Protein AF-A0A7V0RL57-F1 (afdb_monomer)

Foldseek 3Di:
DVLVVQQPDPPNRPDADPPDDDQDCVPPDPVRSVVVVVVVVVVVPD

Radius of gyration: 13.96 Å; Cα contacts (8 Å, |Δi|>4): 13; chain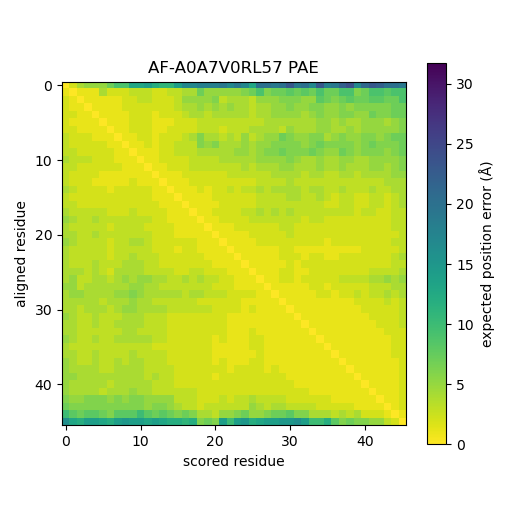s: 1; bounding box: 38×18×30 Å

Mean predicted aligned error: 3.23 Å

Solvent-accessible surface area (backbone atoms only — not comparable to full-atom values): 3075 Å² total; per-residue (Å²): 114,69,68,68,56,41,48,66,40,94,69,88,40,64,67,82,58,96,86,57,80,89,82,85,48,90,91,45,54,72,69,57,42,51,55,5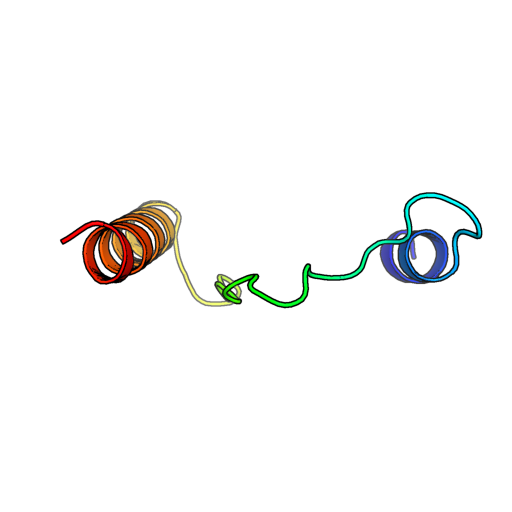1,53,51,53,54,52,50,72,72,77,110

Secondary structure (DSSP, 8-state):
-HHHHHHT-SSS-S---TTPPP---TT--HHHHHHHHHHHHHHHH-

Structure (mmCIF, N/CA/C/O backbone):
data_AF-A0A7V0RL57-F1
#
_entry.id   AF-A0A7V0RL57-F1
#
loop_
_atom_site.group_PDB
_atom_site.id
_atom_site.type_symbol
_atom_site.label_atom_id
_atom_site.label_alt_id
_atom_site.label_comp_id
_atom_site.label_asym_id
_atom_site.label_entity_id
_atom_site.label_seq_id
_atom_site.pdbx_PDB_ins_code
_atom_site.Cartn_x
_atom_site.Cartn_y
_atom_site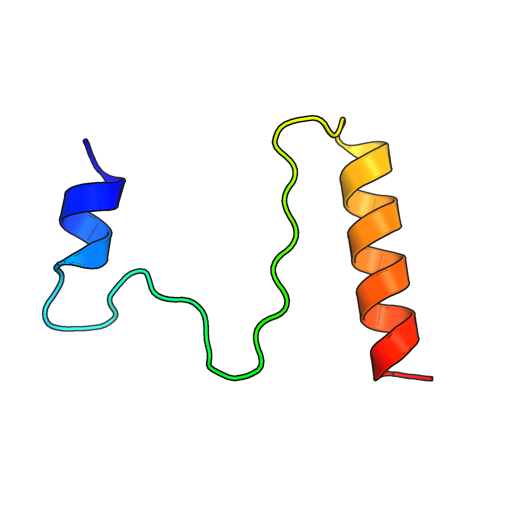.Cartn_z
_atom_site.occupancy
_atom_site.B_iso_or_equiv
_atom_site.auth_seq_id
_atom_site.auth_comp_id
_atom_site.auth_asym_id
_atom_site.auth_atom_id
_atom_site.pdbx_PDB_model_nu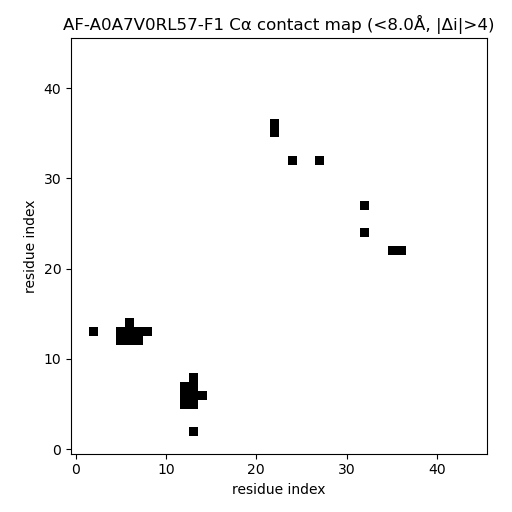m
ATOM 1 N N . ALA A 1 1 ? 19.647 3.881 -4.500 1.00 85.56 1 ALA A N 1
ATOM 2 C CA . ALA A 1 1 ? 18.665 3.287 -3.565 1.00 85.56 1 ALA A CA 1
ATOM 3 C C . ALA A 1 1 ? 18.030 2.059 -4.211 1.00 85.56 1 ALA A C 1
ATOM 5 O O . ALA A 1 1 ? 17.951 2.024 -5.436 1.00 85.56 1 ALA A O 1
ATOM 6 N N . ARG A 1 2 ? 17.608 1.067 -3.416 1.00 93.25 2 ARG A N 1
ATOM 7 C CA . ARG A 1 2 ? 17.079 -0.223 -3.894 1.00 93.25 2 ARG A CA 1
ATOM 8 C C . ARG A 1 2 ? 15.899 -0.071 -4.861 1.00 93.25 2 ARG A C 1
ATOM 10 O O . ARG A 1 2 ? 15.948 -0.641 -5.939 1.00 93.25 2 ARG A O 1
ATOM 17 N N . ASP A 1 3 ? 14.905 0.751 -4.537 1.00 91.81 3 ASP A N 1
ATOM 18 C CA . ASP A 1 3 ? 13.680 0.848 -5.347 1.00 91.81 3 ASP A CA 1
ATOM 19 C C . ASP A 1 3 ? 13.934 1.310 -6.785 1.00 91.81 3 ASP A C 1
ATOM 21 O O . ASP A 1 3 ? 13.267 0.865 -7.712 1.00 91.81 3 ASP A O 1
ATOM 25 N N . ALA A 1 4 ? 14.917 2.192 -6.990 1.00 93.88 4 ALA A N 1
ATOM 26 C CA . ALA A 1 4 ? 15.294 2.638 -8.328 1.00 93.88 4 ALA A CA 1
ATOM 27 C C . ALA A 1 4 ? 15.876 1.490 -9.167 1.00 93.88 4 ALA A C 1
ATOM 29 O O . ALA A 1 4 ? 15.587 1.405 -10.355 1.00 93.88 4 ALA A O 1
ATOM 30 N N . LEU A 1 5 ? 16.652 0.605 -8.534 1.00 94.88 5 LEU A N 1
ATOM 31 C CA . LEU A 1 5 ? 17.206 -0.589 -9.170 1.00 94.88 5 LEU A CA 1
ATOM 32 C C . LEU A 1 5 ? 16.125 -1.655 -9.392 1.00 94.88 5 LEU A C 1
ATOM 34 O O . LEU A 1 5 ? 16.124 -2.320 -10.421 1.00 94.88 5 LEU A O 1
ATOM 38 N N . ASP A 1 6 ? 15.188 -1.809 -8.454 1.00 96.31 6 ASP A N 1
ATOM 39 C CA . ASP A 1 6 ? 14.109 -2.799 -8.550 1.00 96.31 6 ASP A CA 1
ATOM 40 C C . ASP A 1 6 ? 13.096 -2.431 -9.649 1.00 96.31 6 ASP A C 1
ATOM 42 O O . ASP A 1 6 ? 12.610 -3.312 -10.361 1.00 96.31 6 ASP A O 1
ATOM 46 N N . ARG A 1 7 ? 12.835 -1.133 -9.860 1.00 96.06 7 ARG A N 1
ATOM 47 C CA . ARG A 1 7 ? 11.998 -0.637 -10.968 1.00 96.06 7 ARG A CA 1
ATOM 48 C C . ARG A 1 7 ? 12.608 -0.870 -12.354 1.00 96.06 7 ARG A C 1
ATOM 50 O O . ARG A 1 7 ? 11.855 -0.985 -13.313 1.00 96.06 7 ARG A O 1
ATOM 57 N N . SER A 1 8 ? 13.936 -0.935 -12.481 1.00 95.88 8 SER A N 1
ATOM 58 C CA . SER A 1 8 ? 14.627 -1.062 -13.776 1.00 95.88 8 SER A CA 1
ATOM 59 C C . SER A 1 8 ? 15.013 -2.498 -14.159 1.00 95.88 8 SER A C 1
ATOM 61 O O . SER A 1 8 ? 15.715 -2.695 -15.153 1.00 95.88 8 SER A O 1
ATOM 63 N N . ARG A 1 9 ? 14.588 -3.517 -13.395 1.00 96.31 9 ARG A N 1
ATOM 64 C CA . ARG A 1 9 ? 14.903 -4.926 -13.692 1.00 96.31 9 ARG A CA 1
ATOM 65 C C . ARG A 1 9 ? 14.249 -5.382 -15.001 1.00 96.31 9 ARG A C 1
ATOM 67 O O . ARG A 1 9 ? 13.076 -5.126 -15.235 1.00 96.31 9 ARG A O 1
ATOM 74 N N . ALA A 1 10 ? 14.995 -6.128 -15.820 1.00 96.75 10 ALA A N 1
ATOM 75 C CA . ALA A 1 10 ? 14.496 -6.666 -17.091 1.00 96.75 10 ALA A CA 1
ATOM 76 C C . ALA A 1 10 ? 13.445 -7.781 -16.918 1.00 96.75 10 ALA A C 1
ATOM 78 O O . ALA A 1 10 ? 12.595 -7.972 -17.781 1.00 96.75 10 ALA A O 1
ATOM 79 N N . VAL A 1 11 ? 13.502 -8.519 -15.806 1.00 96.44 11 VAL A N 1
ATOM 80 C CA . VAL A 1 11 ? 12.560 -9.590 -15.455 1.00 96.44 11 VAL A CA 1
ATOM 81 C C . VAL A 1 11 ? 11.974 -9.280 -14.082 1.00 96.44 11 VAL A C 1
ATOM 83 O O . VAL A 1 11 ? 12.722 -8.944 -13.162 1.00 96.44 11 VAL A O 1
ATOM 86 N N . SER A 1 12 ? 10.650 -9.397 -13.953 1.00 94.88 12 SER A N 1
ATOM 87 C CA . SER A 1 12 ? 9.885 -9.099 -12.731 1.00 94.88 12 SER A CA 1
ATOM 88 C C . SER A 1 12 ? 10.223 -7.728 -12.107 1.00 94.88 12 SER A C 1
ATOM 90 O O . SER A 1 12 ? 10.718 -7.678 -10.975 1.00 94.88 12 SER A O 1
ATOM 92 N N . PRO A 1 13 ? 10.006 -6.612 -12.835 1.00 97.25 13 PRO A N 1
ATOM 93 C CA . PRO A 1 13 ? 10.249 -5.269 -12.313 1.00 97.25 13 PRO A CA 1
ATOM 94 C C . PRO A 1 13 ? 9.282 -4.912 -11.180 1.00 97.25 13 PRO A C 1
ATOM 96 O O . PRO A 1 13 ? 8.169 -5.432 -11.098 1.00 97.25 13 PRO A O 1
ATOM 99 N N . LEU A 1 14 ? 9.687 -3.968 -10.328 1.00 96.44 14 LEU A N 1
ATOM 100 C CA . LEU A 1 14 ? 8.809 -3.374 -9.320 1.00 96.44 14 LEU A CA 1
ATOM 101 C C . LEU A 1 14 ? 7.796 -2.429 -9.987 1.00 96.44 14 LEU A C 1
ATOM 103 O O . LEU A 1 14 ? 8.046 -1.232 -10.125 1.00 96.44 14 LEU A O 1
ATOM 107 N N . VAL A 1 15 ? 6.655 -2.969 -10.405 1.00 95.75 15 VAL A N 1
ATOM 108 C CA . VAL A 1 15 ? 5.536 -2.225 -10.997 1.00 95.75 15 VAL A CA 1
ATOM 109 C C . VAL A 1 15 ? 4.214 -2.774 -10.443 1.00 95.75 15 VAL A C 1
ATOM 111 O O . VAL A 1 15 ? 4.103 -3.988 -10.263 1.00 95.75 15 VAL A O 1
ATOM 114 N N . PRO A 1 16 ? 3.218 -1.926 -10.128 1.00 96.31 16 PRO A N 1
ATOM 115 C CA . PRO A 1 16 ? 1.886 -2.410 -9.778 1.00 96.31 16 PRO A CA 1
ATOM 116 C C . PRO A 1 16 ? 1.242 -3.155 -10.958 1.00 96.31 16 PRO A C 1
ATOM 118 O O . PRO A 1 16 ? 1.478 -2.819 -12.119 1.00 96.31 16 PRO A O 1
ATOM 121 N N . ALA A 1 17 ? 0.414 -4.159 -10.658 1.00 96.81 17 ALA A N 1
ATOM 122 C CA . ALA A 1 17 ? -0.428 -4.803 -11.663 1.00 96.81 17 ALA A CA 1
ATOM 123 C C . ALA A 1 17 ? -1.488 -3.824 -12.198 1.00 96.81 17 ALA A C 1
ATOM 125 O O . ALA A 1 17 ? -1.762 -2.790 -11.589 1.00 96.81 17 ALA A O 1
ATOM 126 N N . GLN A 1 18 ? -2.096 -4.146 -13.339 1.00 96.56 18 GLN A N 1
ATOM 127 C CA . GLN A 1 18 ? -3.042 -3.246 -14.005 1.00 96.56 18 GLN A CA 1
ATOM 128 C C . GLN A 1 18 ? -4.336 -3.019 -13.206 1.00 96.56 18 GLN A C 1
ATOM 130 O O . GLN A 1 18 ? -4.935 -1.951 -13.292 1.00 96.56 18 GLN A O 1
ATOM 135 N N . ASP A 1 19 ? -4.739 -4.008 -12.419 1.00 94.56 19 ASP A N 1
ATOM 136 C CA . ASP A 1 19 ? -5.890 -4.015 -11.518 1.00 94.56 19 ASP A CA 1
ATOM 137 C C . ASP A 1 19 ? -5.488 -3.815 -10.046 1.00 94.56 19 ASP A C 1
ATOM 139 O O . ASP A 1 19 ? -6.316 -3.930 -9.143 1.00 94.56 19 ASP A O 1
ATOM 143 N N . ALA A 1 20 ? -4.214 -3.510 -9.781 1.00 96.06 20 ALA A N 1
ATOM 144 C CA . ALA A 1 20 ? -3.748 -3.302 -8.422 1.00 96.06 20 ALA A CA 1
ATOM 145 C C . ALA A 1 20 ? -4.336 -2.016 -7.839 1.00 96.06 20 ALA A C 1
ATOM 147 O O . ALA A 1 20 ? -4.247 -0.933 -8.421 1.00 96.06 20 ALA A O 1
ATOM 148 N N . HIS A 1 21 ? -4.853 -2.121 -6.620 1.00 95.25 21 HIS A N 1
ATOM 149 C CA . HIS A 1 21 ? -5.242 -0.956 -5.850 1.00 95.25 21 HIS A CA 1
ATOM 150 C C . HIS A 1 21 ? -4.054 -0.418 -5.049 1.00 95.25 21 HIS A C 1
ATOM 152 O O . HIS A 1 21 ? -3.400 -1.158 -4.311 1.00 95.25 21 HIS A O 1
ATOM 158 N N . LEU A 1 22 ? -3.789 0.885 -5.160 1.00 95.81 22 LEU A N 1
ATOM 159 C CA . LEU A 1 22 ? -2.752 1.544 -4.373 1.00 95.81 22 LEU A CA 1
ATOM 160 C C . LEU A 1 22 ? -3.261 1.825 -2.954 1.00 95.81 22 LEU A C 1
ATOM 162 O O . LEU A 1 22 ? -4.187 2.612 -2.767 1.00 95.81 22 LEU A O 1
ATOM 166 N N . LEU A 1 23 ? -2.616 1.216 -1.959 1.00 97.19 23 LEU A N 1
ATOM 167 C CA . LEU A 1 23 ? -2.797 1.545 -0.549 1.00 97.19 23 LEU A CA 1
ATOM 168 C C . LEU A 1 23 ? -1.579 2.334 -0.062 1.00 97.19 23 LEU A C 1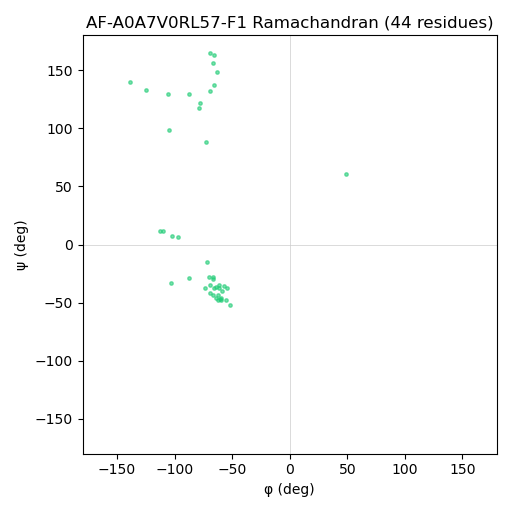
ATOM 170 O O . LEU A 1 23 ? -0.544 1.749 0.250 1.00 97.19 23 LEU A O 1
ATOM 174 N N . ASP A 1 24 ? -1.702 3.659 -0.015 1.00 97.12 24 ASP A N 1
ATOM 175 C CA . ASP A 1 24 ? -0.677 4.521 0.574 1.00 97.12 24 ASP A CA 1
ATOM 176 C C . ASP A 1 24 ? -0.778 4.487 2.104 1.00 97.12 24 ASP A C 1
ATOM 178 O O . ASP A 1 24 ? -1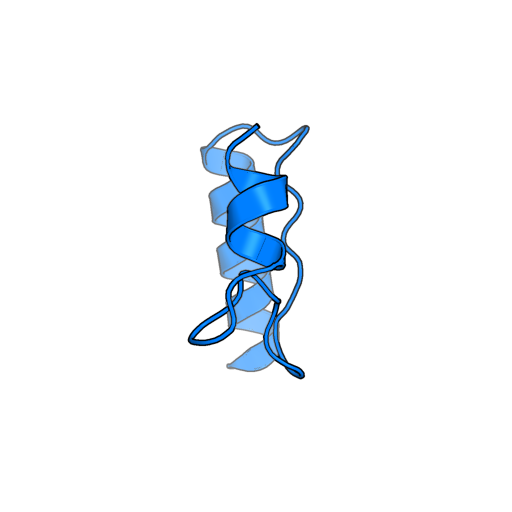.823 4.783 2.687 1.00 97.12 24 ASP A O 1
ATOM 182 N N . THR A 1 25 ? 0.315 4.094 2.754 1.00 97.75 25 THR A N 1
ATOM 183 C CA . THR A 1 25 ? 0.418 3.980 4.212 1.00 97.75 25 THR A CA 1
ATOM 184 C C . THR A 1 25 ? 1.379 4.998 4.816 1.00 97.75 25 THR A C 1
ATOM 186 O O . THR A 1 25 ? 1.732 4.850 5.983 1.00 97.75 25 THR A O 1
ATOM 189 N N . SER A 1 26 ? 1.827 6.001 4.052 1.00 97.62 26 SER A N 1
ATOM 190 C CA . SER A 1 26 ? 2.851 6.964 4.491 1.00 97.62 26 SER A CA 1
ATOM 191 C C . SER A 1 26 ? 2.484 7.661 5.809 1.00 97.62 26 SER A C 1
ATOM 193 O O . SER A 1 26 ? 3.345 7.825 6.670 1.00 97.62 26 SER A O 1
ATOM 195 N N . ASP A 1 27 ? 1.195 7.963 5.999 1.00 97.62 27 ASP A N 1
ATOM 196 C CA . ASP A 1 27 ? 0.654 8.625 7.196 1.00 97.62 27 ASP A CA 1
ATOM 197 C C . ASP A 1 27 ? -0.207 7.694 8.074 1.00 97.62 27 ASP A C 1
ATOM 199 O O . ASP A 1 27 ? -0.930 8.149 8.966 1.00 97.62 27 ASP A O 1
ATOM 203 N N . LEU A 1 28 ? -0.178 6.379 7.825 1.00 97.56 28 LEU A N 1
ATOM 204 C CA . LEU A 1 28 ? -1.007 5.408 8.542 1.00 97.56 28 LEU A CA 1
ATOM 205 C C . LEU A 1 28 ? -0.185 4.588 9.538 1.00 97.56 28 LEU A C 1
ATOM 207 O O . LEU A 1 28 ? 0.808 3.953 9.196 1.00 97.56 28 LEU A O 1
ATOM 211 N N . GLY A 1 29 ? -0.674 4.516 10.779 1.00 98.00 29 GLY A N 1
ATOM 212 C CA . GLY A 1 29 ? -0.248 3.485 11.724 1.00 98.00 29 GLY A CA 1
ATOM 213 C C . GLY A 1 29 ? -0.750 2.094 11.312 1.00 98.00 29 GLY A C 1
ATOM 214 O O . GLY A 1 29 ? -1.678 1.967 10.512 1.00 98.00 29 GLY A O 1
ATOM 215 N N . ILE A 1 30 ? -0.177 1.047 11.912 1.00 98.19 30 ILE A N 1
ATOM 216 C CA . ILE A 1 30 ? -0.431 -0.364 11.557 1.00 98.19 30 ILE A CA 1
ATOM 217 C C . ILE A 1 30 ? -1.934 -0.695 11.528 1.00 98.19 30 ILE A C 1
ATOM 219 O O . ILE A 1 30 ? -2.444 -1.178 10.518 1.00 98.19 30 ILE A O 1
ATOM 223 N N . GLU A 1 31 ? -2.666 -0.374 12.598 1.00 98.50 31 GLU A N 1
ATOM 224 C CA . GLU A 1 31 ? -4.107 -0.659 12.704 1.00 98.50 31 GLU A CA 1
ATOM 225 C C . GLU A 1 31 ? -4.945 0.101 11.662 1.00 98.50 31 GLU A C 1
ATOM 227 O O . GLU A 1 31 ? -5.918 -0.422 11.111 1.00 98.50 31 GLU A O 1
ATOM 232 N N . ALA A 1 32 ? -4.561 1.344 11.353 1.00 98.38 32 ALA A N 1
ATOM 233 C CA . ALA A 1 32 ? -5.252 2.159 10.360 1.00 98.38 32 ALA A CA 1
ATOM 234 C C . ALA A 1 32 ? -5.036 1.609 8.942 1.00 98.38 32 ALA A C 1
ATOM 236 O O . ALA A 1 32 ? -5.995 1.514 8.172 1.00 98.38 32 ALA A O 1
ATOM 237 N N . ALA A 1 33 ? -3.808 1.187 8.628 1.00 98.31 33 ALA A N 1
ATOM 238 C CA . ALA A 1 33 ? -3.476 0.538 7.364 1.00 98.31 33 ALA A CA 1
ATOM 239 C C . ALA A 1 33 ? -4.231 -0.791 7.195 1.00 98.31 33 ALA A C 1
ATOM 241 O O . ALA A 1 33 ? -4.821 -1.028 6.140 1.00 98.31 33 ALA A O 1
ATOM 242 N N . LEU A 1 34 ? -4.306 -1.617 8.247 1.00 98.38 34 LEU A N 1
ATOM 243 C CA . LEU A 1 34 ? -5.072 -2.868 8.224 1.00 98.38 34 LEU A CA 1
ATOM 244 C C . LEU A 1 34 ? -6.556 -2.612 7.942 1.00 98.38 34 LEU A C 1
ATOM 246 O O . LEU A 1 34 ? -7.146 -3.238 7.060 1.00 98.38 34 LEU A O 1
ATOM 250 N N . LYS A 1 35 ? -7.166 -1.655 8.648 1.00 98.44 35 LYS A N 1
ATOM 251 C CA . LYS A 1 35 ? -8.575 -1.302 8.439 1.00 98.44 35 LYS A CA 1
ATOM 252 C C . LYS A 1 35 ? -8.834 -0.786 7.021 1.00 98.44 35 LYS A C 1
ATOM 254 O O . LYS A 1 35 ? -9.891 -1.073 6.459 1.00 98.44 35 LYS A O 1
ATOM 259 N N . ALA A 1 36 ? -7.901 -0.026 6.448 1.00 98.06 36 ALA A N 1
ATOM 260 C CA . ALA A 1 36 ? -7.993 0.442 5.069 1.00 98.06 36 ALA A CA 1
ATOM 261 C C . ALA A 1 36 ? -7.905 -0.722 4.065 1.00 98.06 36 ALA A C 1
ATOM 263 O O . ALA A 1 36 ? -8.737 -0.798 3.163 1.00 98.06 36 ALA A O 1
ATOM 264 N N . ALA A 1 37 ? -6.983 -1.668 4.274 1.00 97.94 37 ALA A N 1
ATOM 265 C CA . ALA A 1 37 ? -6.861 -2.869 3.447 1.00 97.94 37 ALA A CA 1
ATOM 266 C C . ALA A 1 37 ? -8.135 -3.732 3.477 1.00 97.94 37 ALA A C 1
ATOM 268 O O . ALA A 1 37 ? -8.644 -4.109 2.425 1.00 97.94 37 ALA A O 1
ATOM 269 N N . VAL A 1 38 ? -8.700 -3.988 4.666 1.00 98.12 38 VAL A N 1
ATOM 270 C CA . VAL A 1 38 ? -9.948 -4.764 4.812 1.00 98.12 38 VAL A CA 1
ATOM 271 C C . VAL A 1 38 ? -11.105 -4.097 4.072 1.00 98.12 38 VAL A C 1
ATOM 273 O O . VAL A 1 38 ? -11.807 -4.767 3.322 1.00 98.12 38 VAL A O 1
ATOM 276 N N . LYS A 1 39 ? -11.275 -2.776 4.216 1.00 97.62 39 LYS A N 1
ATOM 277 C CA . LYS A 1 39 ? -12.319 -2.032 3.492 1.00 97.62 39 LYS A CA 1
ATOM 278 C C . LYS A 1 39 ? -12.179 -2.153 1.978 1.00 97.62 39 LYS A C 1
ATOM 280 O O . LYS A 1 39 ? -13.184 -2.265 1.283 1.00 97.62 39 LYS A O 1
ATOM 285 N N . LEU A 1 40 ? -10.946 -2.101 1.482 1.00 96.75 40 LEU A N 1
ATOM 286 C CA . LEU A 1 40 ? -10.666 -2.214 0.059 1.00 96.75 40 LEU A CA 1
ATOM 287 C C . LEU A 1 40 ? -11.072 -3.596 -0.461 1.00 96.75 40 LEU A C 1
ATOM 289 O O . LEU A 1 40 ? -11.786 -3.689 -1.454 1.00 96.75 40 LEU A O 1
ATOM 293 N N . ILE A 1 41 ? -10.704 -4.652 0.263 1.00 97.25 41 ILE A N 1
ATOM 294 C CA . ILE A 1 41 ? -11.083 -6.032 -0.062 1.00 97.25 41 ILE A CA 1
ATOM 295 C C . ILE A 1 41 ? -12.607 -6.212 -0.011 1.00 97.25 41 ILE A C 1
ATOM 297 O O . ILE A 1 41 ? -13.192 -6.746 -0.952 1.00 97.25 41 ILE A O 1
ATOM 301 N N . ASP A 1 42 ? -13.263 -5.730 1.050 1.00 97.75 42 ASP A N 1
ATOM 302 C CA . ASP A 1 42 ? -14.723 -5.807 1.192 1.00 97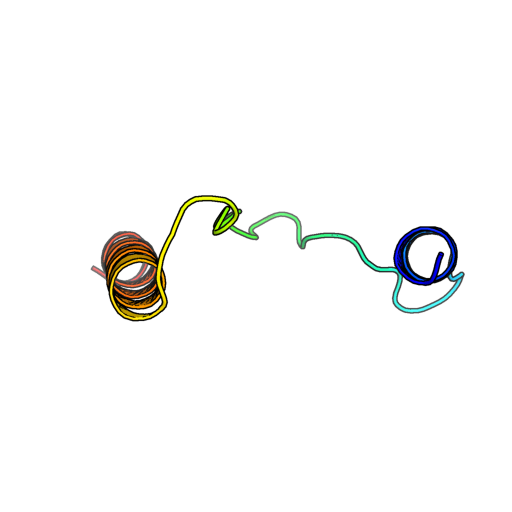.75 42 ASP A CA 1
ATOM 303 C C . ASP A 1 42 ? -15.445 -5.129 0.016 1.00 97.75 42 ASP A C 1
ATOM 305 O O . ASP A 1 42 ? -16.475 -5.631 -0.417 1.00 97.75 42 ASP A O 1
ATOM 309 N N . SER A 1 43 ? -14.903 -4.030 -0.525 1.00 94.31 43 SER A N 1
ATOM 310 C CA . SER A 1 43 ? -15.503 -3.311 -1.662 1.00 94.31 43 SER A CA 1
ATOM 311 C C . SER A 1 43 ? -15.408 -4.037 -3.007 1.00 94.31 43 SER A C 1
ATOM 313 O O . SER A 1 43 ? -16.081 -3.645 -3.955 1.00 94.31 43 SER A O 1
ATOM 315 N N . VAL A 1 44 ? -14.557 -5.061 -3.098 1.00 94.12 44 VAL A N 1
ATOM 316 C CA . VAL A 1 44 ? -14.346 -5.859 -4.315 1.00 94.12 44 VAL A CA 1
ATOM 317 C C . VAL A 1 44 ? -15.048 -7.214 -4.216 1.00 94.12 44 VAL A C 1
ATOM 319 O O . VAL A 1 44 ? -15.497 -7.745 -5.228 1.00 94.12 44 VAL A O 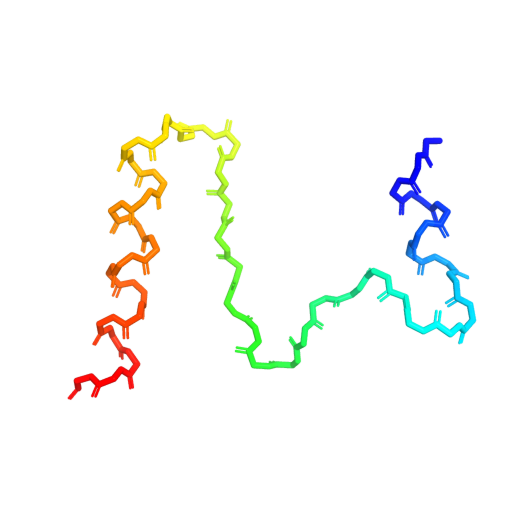1
ATOM 322 N N .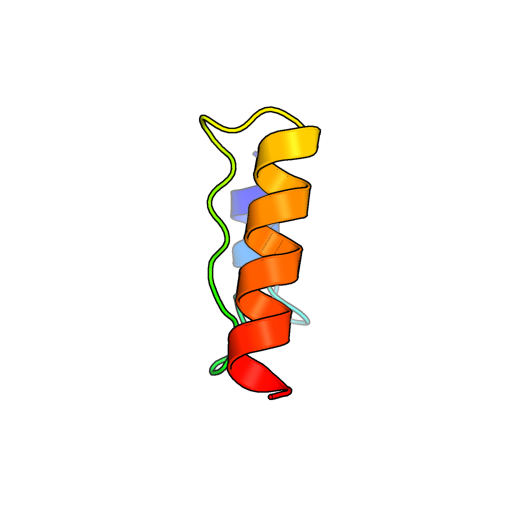 ILE A 1 45 ? -15.127 -7.793 -3.012 1.00 94.31 45 ILE A N 1
ATOM 323 C CA . ILE A 1 45 ? -15.689 -9.136 -2.791 1.00 94.31 45 ILE A CA 1
ATOM 324 C C . ILE A 1 45 ? -17.209 -9.114 -2.565 1.00 94.31 45 ILE A C 1
ATOM 326 O O . ILE A 1 45 ? -17.869 -10.114 -2.855 1.00 94.31 45 ILE A O 1
ATOM 330 N N . ARG A 1 46 ? -17.761 -8.027 -2.015 1.00 74.56 46 ARG A N 1
ATOM 331 C CA . ARG A 1 46 ? -19.198 -7.895 -1.720 1.00 74.56 46 ARG A CA 1
ATOM 332 C C . ARG A 1 46 ? -19.929 -7.141 -2.817 1.00 74.56 46 ARG A C 1
ATOM 334 O O . ARG A 1 46 ? -21.080 -7.541 -3.093 1.00 74.56 46 ARG A O 1
#

pLDDT: mean 95.8, std 3.86, range [74.56, 98.5]

Nearest PDB structures (foldseek):
  1kdp-assembly1_A  TM=8.821E-01  e=4.305E-02  Escherichia coli

Sequence (46 aa):
ARDALDRSRAVSPLVPAQDAHLLDTSDLGIEAALKAAVKLIDSVIR